Protein AF-A0A7J0BX48-F1 (afdb_monomer_lite)

Structure (mmCIF, N/CA/C/O backbone):
data_AF-A0A7J0BX48-F1
#
_entry.id   AF-A0A7J0BX48-F1
#
loop_
_atom_site.group_PDB
_atom_site.id
_atom_site.type_symbol
_atom_site.label_atom_id
_atom_site.label_alt_id
_atom_site.label_comp_id
_atom_site.label_asym_id
_atom_site.label_entity_id
_atom_site.label_seq_id
_atom_site.pdbx_PDB_ins_code
_atom_site.Cartn_x
_atom_site.Cartn_y
_atom_site.Cartn_z
_atom_site.occupancy
_atom_site.B_iso_or_equiv
_atom_site.auth_seq_id
_atom_site.auth_comp_id
_atom_site.auth_asym_id
_atom_site.auth_atom_id
_atom_site.pdbx_PDB_model_num
ATOM 1 N N . MET A 1 1 ? -1.803 -25.614 -12.792 1.00 46.66 1 MET A N 1
ATOM 2 C CA . MET A 1 1 ? -1.094 -24.342 -12.552 1.00 46.66 1 MET A CA 1
ATOM 3 C C . MET A 1 1 ? -2.081 -23.229 -12.826 1.00 46.66 1 MET A C 1
ATOM 5 O O . MET A 1 1 ? -2.887 -23.377 -13.740 1.00 46.66 1 MET A O 1
ATOM 9 N N . ASP A 1 2 ? -2.120 -22.227 -11.953 1.00 55.47 2 ASP A N 1
ATOM 10 C CA . ASP A 1 2 ? -3.198 -21.242 -11.885 1.00 55.47 2 ASP A CA 1
ATOM 11 C C . ASP A 1 2 ? -3.230 -20.356 -13.134 1.00 55.47 2 ASP A C 1
ATOM 13 O O . ASP A 1 2 ? -2.480 -19.389 -13.253 1.00 55.47 2 ASP A O 1
ATOM 17 N N . SER A 1 3 ? -4.152 -20.677 -14.045 1.00 66.25 3 SER A N 1
ATOM 18 C CA . SER A 1 3 ? -4.414 -19.968 -15.310 1.00 66.25 3 SER A CA 1
ATOM 19 C C . SER A 1 3 ? -4.520 -18.444 -15.165 1.00 66.25 3 SER A C 1
ATOM 21 O O . SER A 1 3 ? -4.185 -17.696 -16.083 1.00 66.25 3 SER A O 1
ATOM 23 N N . GLN A 1 4 ? -4.945 -17.970 -13.994 1.00 69.38 4 GLN A N 1
ATOM 24 C CA . GLN A 1 4 ? -5.048 -16.555 -13.670 1.00 69.38 4 GLN A CA 1
ATOM 25 C C . GLN A 1 4 ? -3.686 -15.902 -13.385 1.00 69.38 4 GLN A C 1
ATOM 27 O O . GLN A 1 4 ? -3.462 -14.766 -13.800 1.00 69.38 4 GLN A O 1
ATOM 32 N N . PHE A 1 5 ? -2.765 -16.601 -12.715 1.00 73.62 5 PHE A N 1
ATOM 33 C CA . PHE A 1 5 ? -1.416 -16.088 -12.473 1.00 73.62 5 PHE A CA 1
ATOM 34 C C . PHE A 1 5 ? -0.618 -16.030 -13.774 1.00 73.62 5 PHE A C 1
ATOM 36 O O . PHE A 1 5 ? 0.013 -15.013 -14.045 1.00 73.62 5 PHE A O 1
ATOM 43 N N . ASP A 1 6 ? -0.729 -17.056 -14.620 1.00 75.69 6 ASP A N 1
ATOM 44 C CA . ASP A 1 6 ? -0.084 -17.073 -15.936 1.00 75.69 6 ASP A CA 1
ATOM 45 C C . ASP A 1 6 ? -0.587 -15.922 -16.820 1.00 75.69 6 ASP A C 1
ATOM 47 O O . ASP A 1 6 ? 0.198 -15.242 -17.480 1.00 75.69 6 ASP A O 1
ATOM 51 N N . TYR A 1 7 ? -1.892 -15.634 -16.785 1.00 76.06 7 TYR A N 1
ATOM 52 C CA . TYR A 1 7 ? -2.472 -14.489 -17.489 1.00 76.06 7 TYR A CA 1
ATOM 53 C C . TYR A 1 7 ? -1.926 -13.142 -16.984 1.00 76.06 7 TYR A C 1
ATOM 55 O O . TYR A 1 7 ? -1.534 -12.281 -17.780 1.00 76.06 7 TYR A O 1
ATOM 63 N N . ILE A 1 8 ? -1.868 -12.962 -15.661 1.00 76.81 8 ILE A N 1
ATOM 64 C CA . ILE A 1 8 ? -1.358 -11.740 -15.024 1.00 76.81 8 ILE A CA 1
ATOM 65 C C . ILE A 1 8 ? 0.139 -11.564 -15.314 1.00 76.81 8 ILE A C 1
ATOM 67 O O . ILE A 1 8 ? 0.582 -10.466 -15.662 1.00 76.81 8 ILE A O 1
ATOM 71 N N . TRP A 1 9 ? 0.912 -12.646 -15.225 1.00 81.00 9 TRP A N 1
ATOM 72 C CA . TRP A 1 9 ? 2.341 -12.660 -15.510 1.00 81.00 9 TRP A CA 1
ATOM 73 C C . TRP A 1 9 ? 2.620 -12.323 -16.977 1.00 81.00 9 TRP A C 1
ATOM 75 O O . TRP A 1 9 ? 3.430 -11.445 -17.265 1.00 81.00 9 TRP A O 1
ATOM 85 N N . ASN A 1 10 ? 1.887 -12.924 -17.914 1.00 81.31 10 ASN A N 1
ATOM 86 C CA . ASN A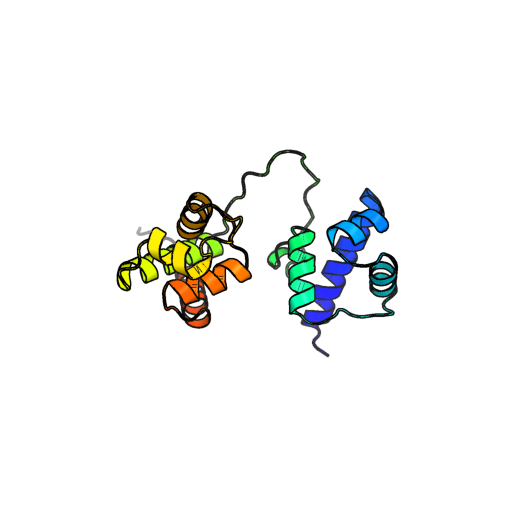 1 10 ? 2.018 -12.617 -19.340 1.00 81.31 10 ASN A CA 1
ATOM 87 C C . ASN A 1 10 ? 1.643 -11.164 -19.664 1.00 81.31 10 ASN A C 1
ATOM 89 O O . ASN A 1 10 ? 2.288 -10.528 -20.497 1.00 81.31 10 ASN A O 1
ATOM 93 N N . SER A 1 11 ? 0.637 -10.610 -18.986 1.00 80.00 11 SER A N 1
ATOM 94 C CA . SER A 1 11 ? 0.263 -9.197 -19.133 1.00 80.00 11 SER A CA 1
ATOM 95 C C . SER A 1 11 ? 1.370 -8.263 -18.635 1.00 80.00 11 SER A C 1
ATOM 97 O O . SER A 1 11 ? 1.672 -7.256 -19.277 1.00 80.00 11 SER A O 1
ATOM 99 N N . PHE A 1 12 ? 2.033 -8.629 -17.536 1.00 83.88 12 PHE A N 1
ATOM 100 C CA . PHE A 1 12 ? 3.217 -7.925 -17.050 1.00 83.88 12 PHE A CA 1
ATOM 101 C C . PHE A 1 12 ? 4.378 -7.992 -18.051 1.00 83.88 12 PHE A C 1
ATOM 103 O O . PHE A 1 12 ? 4.963 -6.955 -18.360 1.00 83.88 12 PHE A O 1
ATOM 110 N N . LEU A 1 13 ? 4.682 -9.169 -18.609 1.00 85.88 13 LEU A N 1
ATOM 111 C CA . LEU A 1 13 ? 5.766 -9.320 -19.587 1.00 85.88 13 LEU A CA 1
ATOM 112 C C . LEU A 1 13 ? 5.537 -8.486 -20.847 1.00 85.88 13 LEU A C 1
ATOM 114 O O . LEU A 1 13 ? 6.443 -7.767 -21.258 1.00 85.88 13 LEU A O 1
ATOM 118 N N . LYS A 1 14 ? 4.317 -8.477 -21.395 1.00 83.75 14 LYS A N 1
ATOM 119 C CA . LYS A 1 14 ? 3.967 -7.616 -22.540 1.00 83.75 14 LYS A CA 1
ATOM 120 C C . LYS A 1 14 ? 4.212 -6.136 -22.256 1.00 83.75 14 LYS A C 1
ATOM 122 O O . LYS A 1 14 ? 4.579 -5.370 -23.143 1.00 83.75 14 LYS A O 1
ATOM 127 N N . ARG A 1 15 ? 4.003 -5.708 -21.010 1.00 78.50 15 ARG A N 1
ATOM 128 C CA . ARG A 1 15 ? 4.254 -4.325 -20.605 1.00 78.50 15 ARG A CA 1
ATOM 129 C C . ARG A 1 15 ? 5.744 -4.033 -20.464 1.00 78.50 15 ARG A C 1
ATOM 131 O O . ARG A 1 15 ? 6.177 -2.955 -20.858 1.00 78.50 15 ARG A O 1
ATOM 138 N N . VAL A 1 16 ? 6.507 -4.988 -19.937 1.00 84.12 16 VAL A N 1
ATOM 139 C CA . VAL A 1 16 ? 7.972 -4.930 -19.907 1.00 84.12 16 VAL A CA 1
ATOM 140 C C . VAL A 1 16 ? 8.524 -4.815 -21.330 1.00 84.12 16 VAL A C 1
ATOM 142 O O . VAL A 1 16 ? 9.345 -3.936 -21.561 1.00 84.12 16 VAL A O 1
ATOM 145 N N . GLU A 1 17 ? 8.034 -5.607 -22.289 1.00 83.31 17 GLU A N 1
ATOM 146 C CA . GLU A 1 17 ? 8.405 -5.489 -23.712 1.00 83.31 17 GLU A CA 1
ATOM 147 C C . GLU A 1 17 ? 8.089 -4.101 -24.271 1.00 83.31 17 GLU A C 1
ATOM 149 O O . GLU A 1 17 ? 8.981 -3.431 -24.780 1.00 83.31 17 GLU A O 1
ATOM 154 N N . ALA A 1 18 ? 6.862 -3.611 -24.075 1.00 79.94 18 ALA A N 1
ATOM 155 C CA . ALA A 1 18 ? 6.463 -2.290 -24.558 1.00 79.94 18 ALA A CA 1
ATOM 156 C C . ALA A 1 18 ? 7.303 -1.139 -23.968 1.00 79.94 18 ALA A C 1
ATOM 158 O O . ALA A 1 18 ? 7.466 -0.099 -24.605 1.00 79.94 18 ALA A O 1
ATOM 159 N N . GLU A 1 19 ? 7.812 -1.287 -22.743 1.00 79.44 19 GLU A N 1
ATOM 160 C CA . GLU A 1 19 ? 8.690 -0.294 -22.117 1.00 79.44 19 GLU A CA 1
ATOM 161 C C . GLU A 1 19 ? 10.140 -0.415 -22.610 1.00 79.44 19 GLU A C 1
ATOM 163 O O . GLU A 1 19 ? 10.832 0.597 -22.749 1.00 79.44 19 GLU A O 1
ATOM 168 N N . ILE A 1 20 ? 10.593 -1.634 -22.923 1.00 83.19 20 ILE A N 1
ATOM 169 C CA . ILE A 1 20 ? 11.889 -1.881 -23.567 1.00 83.19 20 ILE A CA 1
ATOM 170 C C . ILE A 1 20 ? 11.910 -1.258 -24.960 1.00 83.19 20 ILE A C 1
ATOM 172 O O . ILE A 1 20 ? 12.867 -0.555 -25.266 1.00 83.19 20 ILE A O 1
ATOM 176 N N . ASP A 1 21 ? 10.845 -1.434 -25.746 1.00 79.38 21 ASP A N 1
ATOM 177 C CA . ASP A 1 21 ? 10.707 -0.845 -27.085 1.00 79.38 21 ASP A CA 1
ATOM 178 C C . ASP A 1 21 ? 10.784 0.689 -27.064 1.00 79.38 21 ASP A C 1
ATOM 180 O O . ASP A 1 21 ? 11.198 1.321 -28.034 1.00 79.38 21 ASP A O 1
ATOM 184 N N . ARG A 1 22 ? 10.387 1.306 -25.944 1.00 77.69 22 ARG A N 1
ATOM 185 C CA . ARG A 1 22 ? 10.431 2.761 -25.739 1.00 77.69 22 ARG A CA 1
ATOM 186 C C . ARG A 1 22 ? 11.759 3.259 -25.176 1.00 77.69 22 ARG A C 1
ATOM 188 O O . ARG A 1 22 ? 12.052 4.446 -25.294 1.00 77.69 22 ARG A O 1
ATOM 195 N N . THR A 1 23 ? 12.515 2.398 -24.503 1.00 85.06 23 THR A N 1
ATOM 196 C CA . THR A 1 23 ? 13.735 2.767 -23.776 1.00 85.06 23 THR A CA 1
ATOM 197 C C . THR A 1 23 ? 14.850 1.760 -24.064 1.00 85.06 23 THR A C 1
ATOM 199 O O . THR A 1 23 ? 15.288 1.623 -25.203 1.00 85.06 23 THR A O 1
ATOM 202 N N . SER A 1 24 ? 15.345 1.065 -23.040 1.00 86.31 24 SER A N 1
ATOM 203 C CA . SER A 1 24 ? 16.302 -0.019 -23.169 1.00 86.31 24 SER A CA 1
ATOM 204 C C . SER A 1 24 ? 16.049 -1.076 -22.097 1.00 86.31 24 SER A C 1
ATOM 206 O O . SER A 1 24 ? 15.598 -0.793 -20.983 1.00 86.31 24 SER A O 1
ATOM 208 N N . GLN A 1 25 ? 16.418 -2.320 -22.391 1.00 85.00 25 GLN A N 1
ATOM 209 C CA . GLN A 1 25 ? 16.333 -3.414 -21.420 1.00 85.00 25 GLN A CA 1
ATOM 210 C C . GLN A 1 25 ? 17.175 -3.159 -20.160 1.00 85.00 25 GLN A C 1
ATOM 212 O O . GLN A 1 25 ? 16.835 -3.645 -19.082 1.00 85.00 25 GLN A O 1
ATOM 217 N N . ALA A 1 26 ? 18.268 -2.398 -20.276 1.00 82.00 26 ALA A N 1
ATOM 218 C CA . ALA A 1 26 ? 19.096 -2.021 -19.135 1.00 82.00 26 ALA A CA 1
ATOM 219 C C . ALA A 1 26 ? 18.378 -1.019 -18.216 1.00 82.00 26 ALA A C 1
ATOM 221 O O . ALA A 1 26 ? 18.413 -1.181 -16.996 1.00 82.00 26 ALA A O 1
ATOM 222 N N . ASP A 1 27 ? 17.675 -0.039 -18.788 1.00 78.88 27 ASP A N 1
ATOM 223 C CA . ASP A 1 27 ? 16.925 0.959 -18.021 1.00 78.88 27 ASP A CA 1
ATOM 224 C C . ASP A 1 27 ? 15.723 0.349 -17.307 1.00 78.88 27 ASP A C 1
ATOM 226 O O . ASP A 1 27 ? 15.493 0.629 -16.128 1.00 78.88 27 ASP A O 1
ATOM 230 N N . VAL A 1 28 ? 15.002 -0.546 -17.984 1.00 83.94 28 VAL A N 1
ATOM 231 C CA . VAL A 1 28 ? 13.886 -1.286 -17.385 1.00 83.94 28 VAL A CA 1
ATOM 232 C C . VAL A 1 28 ? 14.378 -2.185 -16.247 1.00 83.94 28 VAL A C 1
ATOM 234 O O . VAL A 1 28 ? 13.802 -2.170 -15.159 1.00 83.94 28 VAL A O 1
ATOM 237 N N . ALA A 1 29 ? 15.492 -2.900 -16.438 1.00 83.06 29 ALA A N 1
ATOM 238 C CA . ALA A 1 29 ? 16.105 -3.716 -15.390 1.00 83.06 29 ALA A CA 1
ATOM 239 C C . ALA A 1 29 ? 16.519 -2.872 -14.168 1.00 83.06 29 ALA A C 1
ATOM 241 O O . ALA A 1 29 ? 16.217 -3.238 -13.029 1.00 83.06 29 ALA A O 1
ATOM 242 N N . ARG A 1 30 ? 17.123 -1.697 -14.402 1.00 81.50 30 ARG A N 1
ATOM 243 C CA . ARG A 1 30 ? 17.499 -0.744 -13.348 1.00 81.50 30 ARG A CA 1
ATOM 244 C C . ARG A 1 30 ? 16.281 -0.244 -12.570 1.00 81.50 30 ARG A C 1
ATOM 246 O O . ARG A 1 30 ? 16.311 -0.266 -11.343 1.00 81.50 30 ARG A O 1
ATOM 253 N N . ARG A 1 31 ? 15.204 0.152 -13.260 1.00 78.88 31 ARG A N 1
ATOM 254 C CA . ARG A 1 31 ? 13.944 0.596 -12.629 1.00 78.88 31 ARG A CA 1
ATOM 255 C C . ARG A 1 31 ? 13.321 -0.505 -11.780 1.00 78.88 31 ARG A C 1
ATOM 257 O O . ARG A 1 31 ? 12.912 -0.254 -10.655 1.00 78.88 31 ARG A O 1
ATOM 264 N N . LEU A 1 32 ? 13.325 -1.737 -12.281 1.00 81.12 32 LEU A N 1
ATOM 265 C CA . LEU A 1 32 ? 12.813 -2.912 -11.576 1.00 81.12 32 LEU A CA 1
ATOM 266 C C . LEU A 1 32 ? 13.711 -3.371 -10.414 1.00 81.12 32 LEU A C 1
ATOM 268 O O . LEU A 1 32 ? 13.248 -4.085 -9.517 1.00 81.12 32 LEU A O 1
ATOM 272 N N . GLY A 1 33 ? 14.967 -2.920 -10.371 1.00 78.44 33 GLY A N 1
ATOM 273 C CA . GLY A 1 33 ? 15.975 -3.361 -9.407 1.00 78.44 33 GLY A CA 1
ATOM 274 C C . GLY A 1 33 ? 16.370 -4.825 -9.601 1.00 78.44 33 GLY A C 1
ATOM 275 O O . GLY A 1 33 ? 16.577 -5.533 -8.620 1.00 78.44 33 GLY A O 1
ATOM 276 N N . VAL A 1 34 ? 16.414 -5.286 -10.853 1.00 84.69 34 VAL A N 1
ATOM 277 C CA . VAL A 1 34 ? 16.821 -6.646 -11.233 1.00 84.69 34 VAL A CA 1
ATOM 278 C C . VAL A 1 34 ? 17.941 -6.601 -12.264 1.00 84.69 34 VAL A C 1
ATOM 280 O O . VAL A 1 34 ? 18.187 -5.580 -12.902 1.00 84.69 34 VAL A O 1
ATOM 283 N N . ASN A 1 35 ? 18.620 -7.728 -12.465 1.00 85.81 35 ASN A N 1
ATOM 284 C CA . ASN A 1 35 ? 19.659 -7.826 -13.486 1.00 85.81 35 ASN A CA 1
ATOM 285 C C . ASN A 1 35 ? 19.053 -7.894 -14.894 1.00 85.81 35 ASN A C 1
ATOM 287 O O . ASN A 1 35 ? 18.037 -8.554 -15.113 1.00 85.81 35 ASN A O 1
ATOM 291 N N . ARG A 1 36 ? 19.732 -7.311 -15.893 1.00 86.38 36 ARG A N 1
ATOM 292 C CA . ARG A 1 36 ? 19.303 -7.367 -17.308 1.00 86.38 36 ARG A CA 1
ATOM 293 C C . ARG A 1 36 ? 19.061 -8.801 -17.790 1.00 86.38 36 ARG A C 1
ATOM 295 O O . ARG A 1 36 ? 18.076 -9.077 -18.469 1.00 86.38 36 ARG A O 1
ATOM 302 N N . GLY A 1 37 ? 19.935 -9.727 -17.390 1.00 85.06 37 GLY A N 1
ATOM 303 C CA . GLY A 1 37 ? 19.800 -11.150 -17.709 1.00 85.06 37 GLY A CA 1
ATOM 304 C C . GLY A 1 37 ? 18.539 -11.788 -17.120 1.00 85.06 37 GLY A C 1
ATOM 305 O O . GLY A 1 37 ? 17.992 -12.708 -17.715 1.00 85.06 37 GLY A O 1
ATOM 306 N N . GLN A 1 38 ? 18.036 -11.278 -15.995 1.00 83.50 38 GLN A N 1
ATOM 307 C CA . GLN A 1 38 ? 16.799 -11.754 -15.380 1.00 83.50 38 GLN A CA 1
ATOM 308 C C . GLN A 1 38 ? 15.575 -11.321 -16.191 1.00 83.50 38 GLN A C 1
ATOM 310 O O . GLN A 1 38 ? 14.732 -12.156 -16.496 1.00 83.50 38 GLN A O 1
ATOM 315 N N . VAL A 1 39 ? 15.548 -10.069 -16.660 1.00 85.00 39 VAL A N 1
ATOM 316 C CA . VAL A 1 39 ? 14.534 -9.596 -17.620 1.00 85.00 39 VAL A CA 1
ATOM 317 C C . VAL A 1 39 ? 14.576 -10.433 -18.902 1.00 85.00 39 VAL A C 1
ATOM 319 O O . VAL A 1 39 ? 13.544 -10.870 -19.392 1.00 85.00 39 VAL A O 1
ATOM 322 N N . SER A 1 40 ? 15.775 -10.740 -19.409 1.00 86.12 40 SER A N 1
ATOM 323 C CA . SER A 1 40 ? 15.940 -11.588 -20.600 1.00 86.12 40 SER A CA 1
ATOM 324 C C . SER A 1 40 ? 15.369 -12.998 -20.412 1.00 86.12 40 SER A C 1
ATOM 326 O O . SER A 1 40 ? 14.758 -13.545 -21.327 1.00 86.12 40 SER A O 1
ATOM 328 N N . LYS A 1 41 ? 15.564 -13.594 -19.229 1.00 84.31 41 LYS A N 1
ATOM 329 C CA . LYS A 1 41 ? 15.027 -14.919 -18.878 1.00 84.31 41 LYS A CA 1
ATOM 330 C C . LYS A 1 41 ? 13.506 -14.917 -18.748 1.00 84.31 41 LYS A C 1
ATOM 332 O O . LYS A 1 41 ? 12.874 -15.908 -19.096 1.00 84.31 41 LYS A O 1
ATOM 337 N N . TRP A 1 42 ? 12.928 -13.816 -18.275 1.00 87.00 42 TRP A N 1
ATOM 338 C CA . TRP A 1 42 ? 11.478 -13.656 -18.201 1.00 87.00 42 TRP A CA 1
ATOM 339 C C . TRP A 1 42 ? 10.840 -13.579 -19.589 1.00 87.00 42 TRP A C 1
ATOM 341 O O . TRP A 1 42 ? 9.899 -14.316 -19.859 1.00 87.00 42 TRP A O 1
ATOM 351 N N . LEU A 1 43 ? 11.391 -12.751 -20.484 1.00 83.88 43 LEU A N 1
ATOM 352 C CA . LEU A 1 43 ? 10.873 -12.584 -21.850 1.00 83.88 43 LEU A CA 1
ATOM 353 C C . LEU A 1 43 ? 11.030 -13.842 -22.712 1.00 83.88 43 LEU A C 1
ATOM 355 O O . LEU A 1 43 ? 10.179 -14.151 -23.533 1.00 83.88 43 LEU A O 1
ATOM 359 N N . SER A 1 44 ? 12.101 -14.605 -22.495 1.00 83.62 44 SER A N 1
ATOM 360 C CA . SER A 1 44 ? 12.328 -15.882 -23.188 1.00 83.62 44 SER A CA 1
ATOM 361 C C . SER A 1 44 ? 11.516 -17.051 -22.620 1.00 83.62 44 SER A C 1
ATOM 363 O O . SER A 1 44 ? 11.658 -18.173 -23.100 1.00 83.62 44 SER A O 1
ATOM 365 N N . GLY A 1 45 ? 10.709 -16.832 -21.574 1.00 75.62 45 GLY A N 1
ATOM 366 C CA . GLY A 1 45 ? 9.948 -17.894 -20.907 1.00 75.62 45 GLY A CA 1
ATOM 367 C C . GLY A 1 45 ? 10.813 -18.921 -20.162 1.00 75.62 45 GLY A C 1
ATOM 368 O O . GLY A 1 45 ? 10.281 -19.878 -19.607 1.00 75.62 45 GLY A O 1
ATOM 369 N N . LEU A 1 46 ? 12.136 -18.720 -20.101 1.00 72.75 46 LEU A N 1
ATOM 370 C CA . LEU A 1 46 ? 13.082 -19.598 -19.402 1.00 72.75 46 LEU A CA 1
ATOM 371 C C . LEU A 1 46 ? 12.920 -19.542 -17.877 1.00 72.75 46 LEU A C 1
ATOM 373 O O . LEU A 1 46 ? 13.386 -20.434 -17.170 1.00 72.75 46 LEU A O 1
ATOM 377 N N . GLN A 1 47 ? 12.289 -18.485 -17.361 1.00 70.94 47 GLN A N 1
ATOM 378 C CA . GLN A 1 47 ? 11.967 -18.347 -15.948 1.00 70.94 47 GLN A CA 1
ATOM 379 C C . GLN A 1 47 ? 10.624 -17.628 -15.779 1.00 70.94 47 GLN A C 1
ATOM 381 O O . GLN A 1 47 ? 10.500 -16.447 -16.099 1.00 70.94 47 GLN A O 1
ATOM 386 N N . VAL A 1 48 ? 9.635 -18.334 -15.229 1.00 64.25 48 VAL A N 1
ATOM 387 C CA . VAL A 1 48 ? 8.358 -17.753 -14.788 1.00 64.25 48 VAL A CA 1
ATOM 388 C C . VAL A 1 48 ? 8.535 -17.206 -13.364 1.00 64.25 48 VAL A C 1
ATOM 390 O O . VAL A 1 48 ? 9.358 -17.708 -12.598 1.00 64.25 48 VAL A O 1
ATOM 393 N N . GLY A 1 49 ? 7.855 -16.101 -13.064 1.00 63.44 49 GLY A N 1
ATOM 394 C CA . GLY A 1 49 ? 8.153 -15.169 -11.976 1.00 63.44 49 GLY A CA 1
ATOM 395 C C . GLY A 1 49 ? 8.398 -15.746 -10.584 1.00 63.44 49 GLY A C 1
ATOM 396 O O . GLY A 1 49 ? 7.831 -16.756 -10.183 1.00 63.44 49 GLY A O 1
ATOM 397 N N . GLY A 1 50 ? 9.246 -15.039 -9.829 1.00 61.59 50 GLY A N 1
ATOM 398 C CA . GLY A 1 50 ? 9.483 -15.297 -8.408 1.00 61.59 50 GLY A CA 1
ATOM 399 C C . GLY A 1 50 ? 8.242 -15.060 -7.539 1.00 61.59 50 GLY A C 1
ATOM 400 O O . GLY A 1 50 ? 7.188 -14.665 -8.027 1.00 61.59 50 GLY A O 1
ATOM 401 N N . ASN A 1 51 ? 8.393 -15.294 -6.231 1.00 66.88 51 ASN A N 1
ATOM 402 C CA . ASN A 1 51 ? 7.347 -15.158 -5.208 1.00 66.88 51 ASN A CA 1
ATOM 403 C C . ASN A 1 51 ? 6.434 -13.931 -5.448 1.00 66.88 51 ASN A C 1
ATOM 405 O O . ASN A 1 51 ? 6.931 -12.845 -5.743 1.00 66.88 51 ASN A O 1
ATOM 409 N N . LEU A 1 52 ? 5.115 -14.094 -5.271 1.00 67.56 52 LEU A N 1
ATOM 410 C CA . LEU A 1 52 ? 4.078 -13.059 -5.420 1.00 67.56 52 LEU A CA 1
ATOM 411 C C . LEU A 1 52 ? 4.476 -11.699 -4.818 1.00 67.56 52 LEU A C 1
ATOM 413 O O . LEU A 1 52 ? 4.211 -10.656 -5.411 1.00 67.56 52 LEU A O 1
ATOM 417 N N . LYS A 1 53 ? 5.174 -11.702 -3.677 1.00 70.19 53 LYS A N 1
ATOM 418 C CA . LYS A 1 53 ? 5.707 -10.484 -3.048 1.00 70.19 53 LYS A CA 1
ATOM 419 C C . LYS A 1 53 ? 6.645 -9.703 -3.977 1.00 70.19 53 LYS A C 1
ATOM 421 O O . LYS A 1 53 ? 6.510 -8.495 -4.119 1.00 70.19 53 LYS A O 1
ATOM 426 N N . THR A 1 54 ? 7.577 -10.396 -4.621 1.00 74.38 54 THR A N 1
ATOM 427 C CA . THR A 1 54 ? 8.540 -9.823 -5.568 1.00 74.38 54 THR A CA 1
ATOM 428 C C . THR A 1 54 ? 7.841 -9.308 -6.825 1.00 74.38 54 THR A C 1
ATOM 430 O O . THR A 1 54 ? 8.177 -8.234 -7.317 1.00 74.38 54 THR A O 1
ATOM 433 N N . PHE A 1 55 ? 6.826 -10.031 -7.304 1.00 77.56 55 PHE A N 1
ATOM 434 C CA . PHE A 1 55 ? 6.004 -9.594 -8.431 1.00 77.56 55 PHE A CA 1
ATOM 435 C C . PHE A 1 55 ? 5.284 -8.268 -8.147 1.00 77.56 55 PHE A C 1
ATOM 437 O O . PHE A 1 55 ? 5.387 -7.339 -8.944 1.00 77.56 55 PHE A O 1
ATOM 444 N N . LEU A 1 56 ? 4.635 -8.135 -6.987 1.00 75.00 56 LEU A N 1
ATOM 445 C CA . LEU A 1 56 ? 3.955 -6.894 -6.597 1.00 75.00 56 LEU A CA 1
ATOM 446 C C . LEU A 1 56 ? 4.923 -5.703 -6.508 1.00 75.00 56 LEU A C 1
ATOM 448 O O . LEU A 1 56 ? 4.600 -4.617 -6.980 1.00 75.00 56 LEU A O 1
ATOM 452 N N . THR A 1 57 ? 6.141 -5.914 -5.998 1.00 77.81 57 THR A N 1
ATOM 453 C CA . THR A 1 57 ? 7.188 -4.877 -5.990 1.00 77.81 57 THR A CA 1
ATOM 454 C C . THR A 1 57 ? 7.601 -4.449 -7.404 1.00 77.81 57 THR A C 1
ATOM 456 O O . THR A 1 57 ? 7.901 -3.280 -7.637 1.00 77.81 57 THR A O 1
ATOM 459 N N . HIS A 1 58 ? 7.632 -5.369 -8.371 1.00 79.75 58 HIS A N 1
ATOM 460 C CA . HIS A 1 58 ? 7.935 -5.026 -9.764 1.00 79.75 58 HIS A CA 1
ATOM 461 C C . HIS A 1 58 ? 6.825 -4.201 -10.418 1.00 79.75 58 HIS A C 1
ATOM 463 O O . HIS A 1 58 ? 7.127 -3.281 -11.176 1.00 79.75 58 HIS A O 1
ATOM 469 N N . LEU A 1 59 ? 5.564 -4.486 -10.090 1.00 77.19 59 LEU A N 1
ATOM 470 C CA . LEU A 1 59 ? 4.427 -3.696 -10.558 1.00 77.19 59 LEU A CA 1
ATOM 471 C C . LEU A 1 59 ? 4.458 -2.268 -10.031 1.00 77.19 59 LEU A C 1
ATOM 473 O O . LEU A 1 59 ? 4.274 -1.332 -10.804 1.00 77.19 59 LEU A O 1
ATOM 477 N N . GLU A 1 60 ? 4.759 -2.102 -8.745 1.00 75.50 60 GLU A N 1
ATOM 478 C CA . GLU A 1 60 ? 4.888 -0.788 -8.114 1.00 75.50 60 GLU A CA 1
ATOM 479 C C . GLU A 1 60 ? 5.999 0.046 -8.768 1.00 75.50 60 GLU A C 1
ATOM 481 O O . GLU A 1 60 ? 5.784 1.200 -9.123 1.00 75.50 60 GLU A O 1
ATOM 486 N N . LYS A 1 61 ? 7.161 -0.561 -9.036 1.00 74.94 61 LYS A N 1
ATOM 487 C CA . LYS A 1 61 ? 8.300 0.111 -9.689 1.00 74.94 61 LYS A CA 1
ATOM 488 C C . LYS A 1 61 ? 8.050 0.514 -11.144 1.00 74.94 61 LYS A C 1
ATOM 490 O O . LYS A 1 61 ? 8.718 1.414 -11.654 1.00 74.94 61 LYS A O 1
ATOM 495 N N . LEU A 1 62 ? 7.134 -0.169 -11.826 1.00 70.94 62 LEU A N 1
ATOM 496 C CA . LEU A 1 62 ? 6.682 0.208 -13.167 1.00 70.94 62 LEU A CA 1
ATOM 497 C C . LEU A 1 62 ? 5.426 1.082 -13.141 1.00 70.94 62 LEU A C 1
ATOM 499 O O . LEU A 1 62 ? 4.915 1.410 -14.209 1.00 70.94 62 LEU A O 1
ATOM 503 N N . GLU A 1 63 ? 4.943 1.446 -11.950 1.00 71.50 63 GLU A N 1
ATOM 504 C CA . GLU A 1 63 ? 3.717 2.219 -11.748 1.00 71.50 63 GLU A CA 1
ATOM 505 C C . GLU A 1 63 ? 2.505 1.578 -12.449 1.00 71.50 63 GLU A C 1
ATOM 507 O O . GLU A 1 63 ? 1.622 2.262 -12.963 1.00 71.50 63 GLU A O 1
ATOM 512 N N . ILE A 1 64 ? 2.464 0.240 -12.492 1.00 67.75 64 ILE A N 1
ATOM 513 C CA . ILE A 1 64 ? 1.370 -0.524 -13.094 1.00 67.75 64 ILE A CA 1
ATOM 514 C C . ILE A 1 64 ? 0.385 -0.880 -11.979 1.00 67.75 64 ILE A C 1
ATOM 516 O O . ILE A 1 64 ? 0.656 -1.792 -11.191 1.00 67.75 64 ILE A O 1
ATOM 520 N N . PRO A 1 65 ? -0.772 -0.210 -11.878 1.00 68.62 65 PRO A N 1
ATOM 521 C CA . PRO A 1 65 ? -1.771 -0.607 -10.906 1.00 68.62 65 PRO A CA 1
ATOM 522 C C . PRO A 1 65 ? -2.351 -1.978 -11.278 1.00 68.62 65 PRO A C 1
ATOM 524 O O . PRO A 1 65 ? -2.610 -2.291 -12.440 1.00 68.62 65 PRO A O 1
ATOM 527 N N . LEU A 1 66 ? -2.560 -2.813 -10.258 1.00 67.25 66 LEU A N 1
ATOM 528 C CA . LEU A 1 66 ? -2.943 -4.224 -10.396 1.00 67.25 66 LEU A CA 1
ATOM 529 C C . LEU A 1 66 ? -4.234 -4.421 -11.217 1.00 67.25 66 LEU A C 1
ATOM 531 O O . LEU A 1 66 ? -4.390 -5.420 -11.915 1.00 67.25 66 LEU A O 1
ATOM 535 N N . ASN A 1 67 ? -5.140 -3.440 -11.173 1.00 63.62 67 ASN A N 1
ATOM 536 C CA . ASN A 1 67 ? -6.393 -3.427 -11.932 1.00 63.62 67 ASN A CA 1
ATOM 537 C C . ASN A 1 67 ? -6.201 -3.329 -13.458 1.00 63.62 67 ASN A C 1
ATOM 539 O O . ASN A 1 67 ? -7.125 -3.645 -14.204 1.00 63.62 67 ASN A O 1
ATOM 543 N N . GLN A 1 68 ? -5.027 -2.898 -13.928 1.00 65.50 68 GLN A N 1
ATOM 544 C CA . GLN A 1 68 ? -4.697 -2.844 -15.353 1.00 65.50 68 GLN A CA 1
ATOM 545 C C . GLN A 1 68 ? -4.276 -4.209 -15.896 1.00 65.50 68 GLN A C 1
ATOM 547 O O . GLN A 1 68 ? -4.487 -4.479 -17.071 1.00 65.50 68 GLN A O 1
ATOM 552 N N . LEU A 1 69 ? -3.733 -5.092 -15.051 1.00 63.56 69 LEU A N 1
ATOM 553 C CA . LEU A 1 69 ? -3.298 -6.434 -15.459 1.00 63.56 69 LEU A CA 1
ATOM 554 C C . LEU A 1 69 ? -4.456 -7.424 -15.568 1.00 63.56 69 LEU A C 1
ATOM 556 O O . LEU A 1 69 ? -4.330 -8.452 -16.223 1.00 63.56 69 LEU A O 1
ATOM 560 N N . THR A 1 70 ? -5.584 -7.129 -14.922 1.00 64.88 70 THR A N 1
ATOM 561 C CA . THR A 1 70 ? -6.780 -7.976 -14.941 1.00 64.88 70 THR A CA 1
ATOM 562 C C . THR A 1 70 ? -7.811 -7.538 -15.983 1.00 64.88 70 THR A C 1
ATOM 564 O O . THR A 1 70 ? -8.768 -8.272 -16.220 1.00 64.88 70 THR A O 1
ATOM 567 N N . ASN A 1 71 ? -7.626 -6.384 -16.639 1.00 59.62 71 ASN A N 1
ATOM 568 C CA . ASN A 1 71 ? -8.554 -5.865 -17.644 1.00 59.62 71 ASN A CA 1
ATOM 569 C C . ASN A 1 71 ? -8.014 -6.070 -19.078 1.00 59.62 71 ASN A C 1
ATOM 571 O O . ASN A 1 71 ? -7.065 -5.387 -19.465 1.00 59.62 71 ASN A O 1
ATOM 575 N N . PRO A 1 72 ? -8.630 -6.942 -19.903 1.00 54.47 72 PRO A N 1
ATOM 576 C CA . PRO A 1 72 ? -8.165 -7.230 -21.265 1.00 54.47 72 PRO A CA 1
ATOM 577 C C . PRO A 1 72 ? -8.294 -6.048 -22.244 1.00 54.47 72 PRO A C 1
ATOM 579 O O . PRO A 1 72 ? -7.688 -6.081 -23.310 1.00 54.47 72 PRO A O 1
ATOM 582 N N . ASN A 1 73 ? -9.052 -5.000 -21.896 1.00 53.22 73 ASN A N 1
ATOM 583 C CA . ASN A 1 73 ? -9.319 -3.846 -22.766 1.00 53.22 73 ASN A CA 1
ATOM 584 C C . ASN A 1 73 ? -8.492 -2.596 -22.415 1.00 53.22 73 ASN A C 1
ATOM 586 O O . ASN A 1 73 ? -8.778 -1.505 -22.912 1.00 53.22 73 ASN A O 1
ATOM 590 N N . TYR A 1 74 ? -7.497 -2.705 -21.532 1.00 52.56 74 TYR A N 1
ATOM 591 C CA . TYR A 1 74 ? -6.717 -1.545 -21.110 1.00 52.56 74 TYR A CA 1
ATOM 592 C C . TYR A 1 74 ? -5.642 -1.166 -22.144 1.00 52.56 74 TYR A C 1
ATOM 594 O O . TYR A 1 74 ? -4.679 -1.898 -22.357 1.00 52.56 74 TYR A O 1
ATOM 602 N N . GLN A 1 75 ? -5.778 0.012 -22.760 1.00 48.84 75 GLN A N 1
ATOM 603 C CA . GLN A 1 75 ? -4.722 0.648 -23.551 1.00 48.84 75 GLN A CA 1
ATOM 604 C C . GLN A 1 75 ? -3.924 1.598 -22.653 1.00 48.84 75 GLN A C 1
ATOM 606 O O . GLN A 1 75 ? -4.491 2.498 -22.031 1.00 48.84 75 GLN A O 1
ATOM 611 N N . SER A 1 76 ? -2.606 1.400 -22.572 1.00 44.50 76 SER A N 1
ATOM 612 C CA . SER A 1 76 ? -1.733 2.280 -21.792 1.00 44.50 76 SER A CA 1
ATOM 613 C C . SER A 1 76 ? -1.776 3.711 -22.345 1.00 44.50 76 SER A C 1
ATOM 615 O O . SER A 1 76 ? -1.536 3.888 -23.543 1.00 44.50 76 SER A O 1
ATOM 617 N N . PRO A 1 77 ? -2.011 4.742 -21.515 1.00 45.47 77 PRO A N 1
ATOM 618 C CA . PRO A 1 77 ? -1.868 6.118 -21.961 1.00 45.47 77 PRO A CA 1
ATOM 619 C C . PRO A 1 77 ? -0.394 6.415 -22.313 1.00 45.47 77 PRO A C 1
ATOM 621 O O . PRO A 1 77 ? 0.521 5.775 -21.775 1.00 45.47 77 PRO A O 1
ATOM 624 N N . PRO A 1 78 ? -0.134 7.351 -23.245 1.00 39.72 78 PRO A N 1
ATOM 625 C CA . PRO A 1 78 ? 1.219 7.810 -23.546 1.00 39.72 78 PRO A CA 1
ATOM 626 C C . PRO A 1 78 ? 1.860 8.469 -22.309 1.00 39.72 78 PRO A C 1
ATOM 628 O O . PRO A 1 78 ? 1.140 9.001 -21.462 1.00 39.72 78 PRO A O 1
ATOM 631 N N . PRO A 1 79 ? 3.201 8.437 -22.181 1.00 42.62 79 PRO A N 1
ATOM 632 C CA . PRO A 1 79 ? 3.893 9.028 -21.045 1.00 42.62 79 PRO A CA 1
ATOM 633 C C . PRO A 1 79 ? 3.802 10.552 -21.139 1.00 42.62 79 PRO A C 1
ATOM 635 O O . PRO A 1 79 ? 4.560 11.195 -21.862 1.00 42.62 79 PRO A O 1
ATOM 638 N N . THR A 1 80 ? 2.853 11.152 -20.429 1.00 42.16 80 THR A N 1
ATOM 639 C CA . THR A 1 80 ? 2.862 12.596 -20.208 1.00 42.16 80 THR A CA 1
ATOM 640 C C . THR A 1 80 ? 3.856 12.907 -19.098 1.00 42.16 80 THR A C 1
ATOM 642 O O . THR A 1 80 ? 3.624 12.572 -17.940 1.00 42.16 80 THR A O 1
ATOM 645 N N . SER A 1 81 ? 4.948 13.589 -19.452 1.00 44.34 81 SER A N 1
ATOM 646 C CA . SER A 1 81 ? 5.842 14.304 -18.534 1.00 44.34 81 SER A CA 1
ATOM 647 C C . SER A 1 81 ? 5.109 15.486 -17.898 1.00 44.34 81 SER A C 1
ATOM 649 O O . SER A 1 81 ? 5.400 16.646 -18.163 1.00 44.34 81 SER A O 1
ATOM 651 N N . GLN A 1 82 ? 4.095 15.202 -17.099 1.00 41.81 82 GLN A N 1
ATOM 652 C CA . GLN A 1 82 ? 3.455 16.147 -16.205 1.00 41.81 82 GLN A CA 1
ATOM 653 C C . GLN A 1 82 ? 3.151 15.345 -14.959 1.00 41.81 82 GLN A C 1
ATOM 655 O O . GLN A 1 82 ? 2.608 14.253 -15.081 1.00 41.81 82 GLN A O 1
ATOM 660 N N . SER A 1 83 ? 3.548 15.862 -13.796 1.00 44.84 83 SER A N 1
ATOM 661 C CA . SER A 1 83 ? 3.140 15.360 -12.486 1.00 44.84 83 SER A CA 1
ATOM 662 C C . SER A 1 83 ? 1.647 15.044 -12.540 1.00 44.84 83 SER A C 1
ATOM 664 O O . SER A 1 83 ? 0.809 15.944 -12.459 1.00 44.84 83 SER A O 1
ATOM 666 N N . THR A 1 84 ? 1.306 13.780 -12.798 1.00 45.88 84 THR A N 1
ATOM 667 C CA . THR A 1 84 ? -0.066 13.305 -12.765 1.00 45.88 84 THR A CA 1
ATOM 668 C C . THR A 1 84 ? -0.412 13.375 -11.308 1.00 45.88 84 THR A C 1
ATOM 670 O O . THR A 1 84 ? -0.043 12.494 -10.538 1.00 45.88 84 THR A O 1
ATOM 673 N N . GLN A 1 85 ? -1.027 14.494 -10.932 1.00 62.53 85 GLN A N 1
ATOM 674 C CA . GLN A 1 85 ? -1.620 14.720 -9.636 1.00 62.53 85 GLN A CA 1
ATOM 675 C C . GLN A 1 85 ? -2.371 13.441 -9.277 1.00 62.53 85 GLN A C 1
ATOM 677 O O . GLN A 1 85 ? -3.399 13.130 -9.884 1.00 62.53 85 GLN A O 1
ATOM 682 N N . TRP A 1 86 ? -1.765 12.644 -8.393 1.00 71.88 86 TRP A N 1
ATOM 683 C CA . TRP A 1 86 ? -2.246 11.311 -8.077 1.00 71.88 86 TRP A CA 1
ATOM 684 C C . TRP A 1 86 ? -3.715 11.432 -7.679 1.00 71.88 86 TRP A C 1
ATOM 686 O O . TRP A 1 86 ? -4.078 12.244 -6.823 1.00 71.88 86 TRP A O 1
ATOM 696 N N . LYS A 1 87 ? -4.572 10.686 -8.379 1.00 79.88 87 LYS A N 1
ATOM 697 C CA . LYS A 1 87 ? -6.009 10.697 -8.142 1.00 79.88 87 LYS A CA 1
ATOM 698 C C . LYS A 1 87 ? -6.372 9.404 -7.418 1.00 79.88 87 LYS A C 1
ATOM 700 O O . LYS A 1 87 ? -6.305 8.351 -8.053 1.00 79.88 87 LYS A O 1
ATOM 705 N N . PRO A 1 88 ? -6.782 9.468 -6.142 1.00 85.38 88 PRO A N 1
ATOM 706 C CA . PRO A 1 88 ? -7.127 8.276 -5.386 1.00 85.38 88 PRO A CA 1
ATOM 707 C C . PRO A 1 88 ? -8.301 7.545 -6.035 1.00 85.38 88 PRO A C 1
ATOM 709 O O . PRO A 1 88 ? -9.302 8.150 -6.440 1.00 85.38 88 PRO A O 1
ATOM 712 N N . SER A 1 89 ? -8.195 6.226 -6.101 1.00 85.00 89 SER A N 1
ATOM 713 C CA . SER A 1 89 ? -9.315 5.348 -6.420 1.00 85.00 89 SER A CA 1
ATOM 714 C C . SER A 1 89 ? -10.364 5.369 -5.301 1.00 85.00 89 SER A C 1
ATOM 716 O O . SER A 1 89 ? -10.072 5.687 -4.148 1.00 85.00 89 SER A O 1
ATOM 718 N N . LEU A 1 90 ? -11.608 4.980 -5.611 1.00 84.62 90 LEU A N 1
ATOM 719 C CA . LEU A 1 90 ? -12.653 4.829 -4.584 1.00 84.62 90 LEU A CA 1
ATOM 720 C C . LEU A 1 90 ? -12.230 3.862 -3.472 1.00 84.62 90 LEU A C 1
ATOM 722 O O . LEU A 1 90 ? -12.551 4.087 -2.308 1.00 84.62 90 LEU A O 1
ATOM 726 N N . TYR A 1 91 ? -11.481 2.820 -3.832 1.00 86.06 91 TYR A N 1
ATOM 727 C CA . TYR A 1 91 ? -10.938 1.866 -2.876 1.00 86.06 91 TYR A CA 1
ATOM 728 C C . TYR A 1 91 ? -9.966 2.540 -1.902 1.00 86.06 91 TYR A C 1
ATOM 730 O O . TYR A 1 91 ? -10.136 2.410 -0.696 1.00 86.06 91 TYR A O 1
ATOM 738 N N . GLU A 1 92 ? -9.006 3.326 -2.399 1.00 86.88 92 GLU A N 1
ATOM 739 C CA . GLU A 1 92 ? -8.050 4.067 -1.560 1.00 86.88 92 GLU A CA 1
ATOM 740 C C . GLU A 1 92 ? -8.737 5.114 -0.675 1.00 86.88 92 GLU A C 1
ATOM 742 O O . GLU A 1 92 ? -8.365 5.278 0.486 1.00 86.88 92 GLU A O 1
ATOM 747 N N . ILE A 1 93 ? -9.785 5.779 -1.178 1.00 89.75 93 ILE A N 1
ATOM 748 C CA . ILE A 1 93 ? -10.602 6.702 -0.374 1.00 89.75 93 ILE A CA 1
ATOM 749 C C . ILE A 1 93 ? -11.263 5.951 0.787 1.00 89.75 93 ILE A C 1
ATOM 751 O O . ILE A 1 93 ? -11.210 6.404 1.931 1.00 89.75 93 ILE A O 1
ATOM 755 N N . HIS A 1 94 ? -11.879 4.798 0.517 1.00 91.25 94 HIS A N 1
ATOM 756 C CA . HIS A 1 94 ? -12.512 3.979 1.551 1.00 91.25 94 HIS A CA 1
ATOM 757 C C . HIS A 1 94 ? -11.496 3.378 2.523 1.00 91.25 94 HIS A C 1
ATOM 759 O O . HIS A 1 94 ? -11.773 3.312 3.722 1.00 91.25 94 HIS A O 1
ATOM 765 N N . LEU A 1 95 ? -10.320 2.995 2.033 1.00 92.75 95 LEU A N 1
ATOM 766 C CA . LEU A 1 95 ? -9.210 2.507 2.842 1.00 92.75 95 LEU A CA 1
ATOM 767 C C . LEU A 1 95 ? -8.766 3.569 3.848 1.00 92.75 95 LEU A C 1
ATOM 769 O O . LEU A 1 95 ? -8.790 3.326 5.056 1.00 92.75 95 LEU A O 1
ATOM 773 N N . ALA A 1 96 ? -8.459 4.775 3.367 1.00 94.56 96 ALA A N 1
ATOM 774 C CA . ALA A 1 96 ? -8.076 5.897 4.214 1.00 94.56 96 ALA A CA 1
ATOM 775 C C . ALA A 1 96 ? -9.183 6.265 5.216 1.00 94.56 96 ALA A C 1
ATOM 777 O O . ALA A 1 96 ? -8.911 6.424 6.406 1.00 94.56 96 ALA A O 1
ATOM 778 N N . ALA A 1 97 ? -10.444 6.317 4.773 1.00 93.69 97 ALA A N 1
ATOM 779 C CA . ALA A 1 97 ? -11.584 6.608 5.642 1.00 93.69 97 ALA A CA 1
ATOM 780 C C . ALA A 1 97 ? -11.777 5.551 6.744 1.00 93.69 97 ALA A C 1
ATOM 782 O O . ALA A 1 97 ? -12.103 5.896 7.883 1.00 93.69 97 ALA A O 1
ATOM 783 N N . THR A 1 98 ? -11.553 4.273 6.430 1.00 96.12 98 THR A N 1
ATOM 784 C CA . THR A 1 98 ? -11.668 3.168 7.393 1.00 96.12 98 THR A CA 1
ATOM 785 C C . THR A 1 98 ? -10.562 3.253 8.438 1.00 96.12 98 THR A C 1
ATOM 787 O O . THR A 1 98 ? -10.848 3.204 9.634 1.00 96.12 98 THR A O 1
ATOM 790 N N . LEU A 1 99 ? -9.318 3.482 8.009 1.00 95.81 99 LEU A N 1
ATOM 791 C CA . LEU A 1 99 ? -8.181 3.678 8.912 1.00 95.81 99 LEU A CA 1
ATOM 792 C C . LEU A 1 99 ? -8.371 4.904 9.806 1.00 95.81 99 LEU A C 1
ATOM 794 O O . LEU A 1 99 ? -8.160 4.826 11.014 1.00 95.81 99 LEU A O 1
ATOM 798 N N . GLN A 1 100 ? -8.822 6.025 9.240 1.00 95.44 100 GLN A N 1
ATOM 799 C CA . GLN A 1 100 ? -9.088 7.241 10.002 1.00 95.44 100 GLN A CA 1
ATOM 800 C C . GLN A 1 100 ? -10.209 7.037 11.030 1.00 95.44 100 GLN A C 1
ATOM 802 O O . GLN A 1 100 ? -10.111 7.521 12.158 1.00 95.44 100 GLN A O 1
ATOM 807 N N . SER A 1 101 ? -11.270 6.317 10.658 1.00 94.56 101 SER A N 1
ATOM 808 C CA . SER A 1 101 ? -12.378 6.006 11.566 1.00 94.56 101 SER A CA 1
ATOM 809 C C . SER A 1 101 ? -11.929 5.077 12.692 1.00 94.56 101 SER A C 1
ATOM 811 O O . SER A 1 101 ? -12.220 5.350 13.854 1.00 94.56 101 SER A O 1
ATOM 813 N N . GLY A 1 102 ? -11.157 4.036 12.371 1.00 95.50 102 GLY A N 1
ATOM 814 C CA . GLY A 1 102 ? -10.577 3.134 13.364 1.00 95.50 102 GLY A CA 1
ATOM 815 C C . GLY A 1 102 ? -9.616 3.846 14.319 1.00 95.50 102 GLY A C 1
ATOM 816 O O . GLY A 1 102 ? -9.706 3.660 15.529 1.00 95.50 102 GLY A O 1
ATOM 817 N N . ALA A 1 103 ? -8.773 4.747 13.805 1.00 95.88 103 ALA A N 1
ATOM 818 C CA . ALA A 1 103 ? -7.900 5.587 14.624 1.00 95.88 103 ALA A CA 1
ATOM 819 C C . ALA A 1 103 ? -8.685 6.458 15.612 1.00 95.88 103 ALA A C 1
ATOM 821 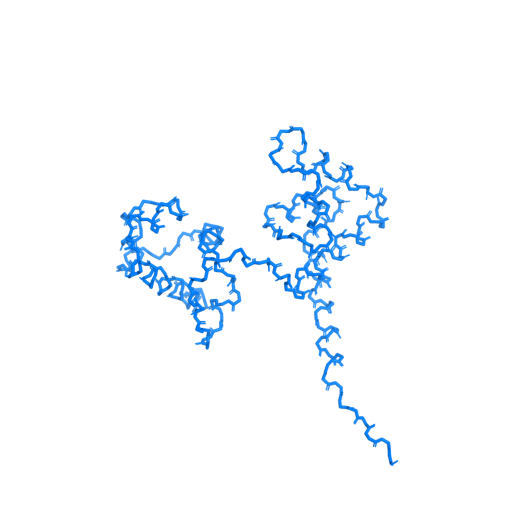O O . ALA A 1 103 ? -8.345 6.502 16.792 1.00 95.88 103 ALA A O 1
ATOM 822 N N . LYS A 1 104 ? -9.767 7.105 15.157 1.00 95.62 104 LYS A N 1
ATOM 823 C CA . LYS A 1 104 ? -10.643 7.903 16.028 1.00 95.62 104 LYS A CA 1
ATOM 824 C C . LYS A 1 104 ? -11.323 7.050 17.099 1.00 95.62 104 LYS A C 1
ATOM 826 O O . LYS A 1 104 ? -11.338 7.454 18.256 1.00 95.62 104 LYS A O 1
ATOM 831 N N . LEU A 1 105 ? -11.853 5.884 16.726 1.00 95.31 105 LEU A N 1
ATOM 832 C CA . LEU A 1 105 ? -12.528 4.969 17.654 1.00 95.31 105 LEU A CA 1
ATOM 833 C C . LEU A 1 105 ? -11.589 4.451 18.749 1.00 95.31 105 LEU A C 1
ATOM 835 O O . LEU A 1 105 ? -11.999 4.333 19.897 1.00 95.31 105 LEU A O 1
ATOM 839 N N . LEU A 1 106 ? -10.327 4.188 18.407 1.00 95.19 106 LEU A N 1
ATOM 840 C CA . LEU A 1 106 ? -9.307 3.705 19.342 1.00 95.19 106 LEU A CA 1
ATOM 841 C C . LEU A 1 106 ? -8.525 4.838 20.034 1.00 95.19 106 LEU A C 1
ATOM 843 O O . LEU A 1 106 ? -7.534 4.574 20.714 1.00 95.19 106 LEU A O 1
ATOM 847 N N . GLY A 1 107 ? -8.938 6.099 19.857 1.00 95.31 107 GLY A N 1
ATOM 848 C CA . GLY A 1 107 ? -8.314 7.258 20.503 1.00 95.31 107 GLY A CA 1
ATOM 849 C C . GLY A 1 107 ? -6.873 7.537 20.057 1.00 95.31 107 GLY A C 1
ATOM 850 O O . GLY A 1 107 ? -6.100 8.144 20.797 1.00 95.31 107 GLY A O 1
ATOM 851 N N . LYS A 1 108 ? -6.480 7.086 18.861 1.00 95.50 108 LYS A N 1
ATOM 852 C CA . LYS A 1 108 ? -5.122 7.236 18.324 1.00 95.50 108 LYS A CA 1
ATOM 853 C C . LYS A 1 108 ? -4.992 8.540 17.538 1.00 95.50 108 LYS A C 1
ATOM 855 O O . LYS A 1 108 ? -5.670 8.748 16.532 1.00 95.50 108 LYS A O 1
ATOM 860 N N . SER A 1 109 ? -4.083 9.415 17.970 1.00 96.06 109 SER A N 1
ATOM 861 C CA . SER A 1 109 ? -3.717 10.624 17.222 1.00 96.06 109 SER A CA 1
ATOM 862 C C . SER A 1 109 ? -2.769 10.296 16.067 1.00 96.06 109 SER A C 1
ATOM 864 O O . SER A 1 109 ? -2.018 9.319 16.133 1.00 96.06 109 SER A O 1
ATOM 866 N N . VAL A 1 110 ? -2.741 11.142 15.032 1.00 94.06 110 VAL A N 1
ATOM 867 C CA . VAL A 1 110 ? -1.824 10.983 13.886 1.00 94.06 110 VAL A CA 1
ATOM 868 C C . VAL A 1 110 ? -0.362 10.970 14.348 1.00 94.06 110 VAL A C 1
ATOM 870 O O . VAL A 1 110 ? 0.430 10.184 13.841 1.00 94.06 110 VAL A O 1
ATOM 873 N N . GLN A 1 111 ? -0.020 11.771 15.359 1.00 93.38 111 GLN A N 1
ATOM 874 C CA . GLN A 1 111 ? 1.308 11.801 15.971 1.00 93.38 111 GLN A CA 1
ATOM 875 C C . GLN A 1 111 ? 1.654 10.472 16.651 1.00 93.38 111 GLN A C 1
ATOM 877 O O . GLN A 1 111 ? 2.752 9.960 16.459 1.00 93.38 111 GLN A O 1
ATOM 882 N N . SER A 1 112 ? 0.717 9.881 17.402 1.00 94.69 112 SER A N 1
ATOM 883 C CA . SER A 1 112 ? 0.940 8.579 18.051 1.00 94.69 112 SER A CA 1
ATOM 884 C C . SER A 1 112 ? 1.087 7.441 17.036 1.00 94.69 112 SER A C 1
ATOM 886 O O . SER A 1 112 ? 1.946 6.576 17.192 1.00 94.69 112 SER A O 1
ATOM 888 N N . ILE A 1 113 ? 0.290 7.484 15.962 1.00 94.00 113 ILE A N 1
ATOM 889 C CA . ILE A 1 113 ? 0.352 6.549 14.835 1.00 94.00 113 ILE A CA 1
ATOM 890 C C . ILE A 1 113 ? 1.713 6.653 14.157 1.00 94.00 113 ILE A C 1
ATOM 892 O O . ILE A 1 113 ? 2.385 5.645 13.980 1.00 94.00 113 ILE A O 1
ATOM 896 N N . TYR A 1 114 ? 2.147 7.873 13.841 1.00 94.12 114 TYR A N 1
ATOM 897 C CA . TYR A 1 114 ? 3.439 8.141 13.222 1.00 94.12 114 TYR A CA 1
ATOM 898 C C . TYR A 1 114 ? 4.607 7.630 14.071 1.00 94.12 114 TYR A C 1
ATOM 900 O O . TYR A 1 114 ? 5.424 6.849 13.581 1.00 94.12 114 TYR A O 1
ATOM 908 N N . ALA A 1 115 ? 4.642 8.009 15.353 1.00 92.94 115 ALA A N 1
ATOM 909 C CA . ALA A 1 115 ? 5.703 7.614 16.275 1.00 92.94 115 ALA A CA 1
ATOM 910 C C . ALA A 1 115 ? 5.829 6.086 16.381 1.00 92.94 115 ALA A C 1
ATOM 912 O O . ALA A 1 115 ? 6.935 5.559 16.439 1.00 92.94 115 ALA A O 1
ATOM 913 N N . HIS A 1 116 ? 4.707 5.363 16.343 1.00 92.38 116 HIS A N 1
ATOM 914 C CA . HIS A 1 116 ? 4.698 3.905 16.441 1.00 92.38 116 HIS A CA 1
ATOM 915 C C . HIS A 1 116 ? 4.920 3.186 15.095 1.00 92.38 116 HIS A C 1
ATOM 917 O O . HIS A 1 116 ? 5.443 2.073 15.067 1.00 92.38 116 HIS A O 1
ATOM 923 N N . ALA A 1 117 ? 4.481 3.766 13.977 1.00 89.75 117 ALA A N 1
ATOM 924 C CA . ALA A 1 117 ? 4.581 3.153 12.651 1.00 89.75 117 ALA A CA 1
ATOM 925 C C . ALA A 1 117 ? 5.954 3.365 11.997 1.00 89.75 117 ALA A C 1
ATOM 927 O O . ALA A 1 117 ? 6.442 2.474 11.300 1.00 89.75 117 ALA A O 1
ATOM 928 N N . TYR A 1 118 ? 6.561 4.532 12.213 1.00 87.94 118 TYR A N 1
ATOM 929 C CA . TYR A 1 118 ? 7.742 4.984 11.475 1.00 87.94 118 TYR A CA 1
ATOM 930 C C . TYR A 1 118 ? 8.912 5.364 12.395 1.00 87.94 118 TYR A C 1
ATOM 932 O O . TYR A 1 118 ? 10.064 5.202 11.993 1.00 87.94 118 TYR A O 1
ATOM 940 N N . GLY A 1 119 ? 8.636 5.779 13.637 1.00 82.69 119 GLY A N 1
ATOM 941 C CA . GLY A 1 119 ? 9.665 6.184 14.601 1.00 82.69 119 GLY A CA 1
ATOM 942 C C . GLY A 1 119 ? 10.530 7.356 14.116 1.00 82.69 119 GLY A C 1
ATOM 943 O O . GLY A 1 119 ? 10.218 8.009 13.120 1.00 82.69 119 GLY A O 1
ATOM 944 N N . ASP A 1 120 ? 11.643 7.608 14.809 1.00 73.69 120 ASP A N 1
ATOM 945 C CA . ASP A 1 120 ? 12.566 8.713 14.487 1.00 73.69 120 ASP A CA 1
ATOM 946 C C . ASP A 1 120 ? 13.492 8.416 13.293 1.00 73.69 120 ASP A C 1
ATOM 948 O O . ASP A 1 120 ? 14.165 9.305 12.779 1.00 73.69 120 ASP A O 1
ATOM 952 N N . SER A 1 121 ? 13.541 7.164 12.829 1.00 60.22 121 SER A N 1
ATOM 953 C CA . SER A 1 121 ? 14.478 6.706 11.791 1.00 60.22 121 SER A CA 1
ATOM 954 C C . SER A 1 121 ? 13.871 6.640 10.385 1.00 60.22 121 SER A C 1
ATOM 956 O O . SER A 1 121 ? 14.502 6.111 9.472 1.00 60.22 121 SER A O 1
ATOM 958 N N . SER A 1 122 ? 12.647 7.136 10.190 1.00 70.50 122 SER A N 1
ATOM 959 C CA . SER A 1 122 ? 11.985 7.101 8.886 1.00 70.50 122 SER A CA 1
ATOM 960 C C . SER A 1 122 ? 12.198 8.384 8.088 1.00 70.50 122 SER A C 1
ATOM 962 O O . SER A 1 122 ? 12.048 9.488 8.599 1.00 70.50 122 SER A O 1
ATOM 964 N N . HIS A 1 123 ? 12.469 8.235 6.789 1.00 80.75 123 HIS A N 1
ATOM 965 C CA . HIS A 1 123 ? 12.464 9.343 5.828 1.00 80.75 123 HIS A CA 1
ATOM 966 C C . HIS A 1 123 ? 11.048 9.825 5.463 1.00 80.75 123 HIS A C 1
ATOM 968 O O . HIS A 1 123 ? 10.906 10.764 4.681 1.00 80.75 123 HIS A O 1
ATOM 974 N N . VAL A 1 124 ? 9.999 9.187 5.993 1.00 84.19 124 VAL A N 1
ATOM 975 C CA . VAL A 1 124 ? 8.610 9.568 5.730 1.00 84.19 124 VAL A CA 1
ATOM 976 C C . VAL A 1 124 ? 8.225 10.717 6.662 1.00 84.19 124 VAL A C 1
ATOM 978 O O . VAL A 1 124 ? 8.248 10.532 7.873 1.00 84.19 124 VAL A O 1
ATOM 981 N N . PRO A 1 125 ? 7.831 11.897 6.156 1.00 88.88 125 PRO A N 1
ATOM 982 C CA . PRO A 1 125 ? 7.427 12.996 7.021 1.00 88.88 125 PRO A CA 1
ATOM 983 C C . PRO A 1 125 ? 6.022 12.769 7.598 1.00 88.88 125 PRO A C 1
ATOM 985 O O . PRO A 1 125 ? 5.139 12.211 6.942 1.00 88.88 125 PRO A O 1
ATOM 988 N N . LEU A 1 126 ? 5.768 13.292 8.804 1.00 89.00 126 LEU A N 1
ATOM 989 C CA . LEU A 1 126 ? 4.452 13.243 9.463 1.00 89.00 126 LEU A CA 1
ATOM 990 C C . LEU A 1 126 ? 3.315 13.759 8.561 1.00 89.00 126 LEU A C 1
ATOM 992 O O . LEU A 1 126 ? 2.217 13.201 8.552 1.00 89.00 126 LEU A O 1
ATOM 996 N N . SER A 1 127 ? 3.585 14.801 7.769 1.00 88.50 127 SER A N 1
ATOM 997 C CA . SER A 1 127 ? 2.632 15.369 6.810 1.00 88.50 127 SER A CA 1
ATOM 998 C C . SER A 1 127 ? 2.208 14.369 5.731 1.00 88.50 127 SER A C 1
ATOM 1000 O O . SER A 1 127 ? 1.053 14.382 5.305 1.00 88.50 127 SER A O 1
ATOM 1002 N N . HIS A 1 128 ? 3.100 13.464 5.324 1.00 89.25 128 HIS A N 1
ATOM 1003 C CA . HIS A 1 128 ? 2.787 12.412 4.364 1.00 89.25 128 HIS A CA 1
ATOM 1004 C C . HIS A 1 128 ? 1.892 11.337 4.988 1.00 89.25 128 HIS A C 1
ATOM 1006 O O . HIS A 1 128 ? 0.892 10.953 4.389 1.00 89.25 128 HIS A O 1
ATOM 1012 N N . VAL A 1 1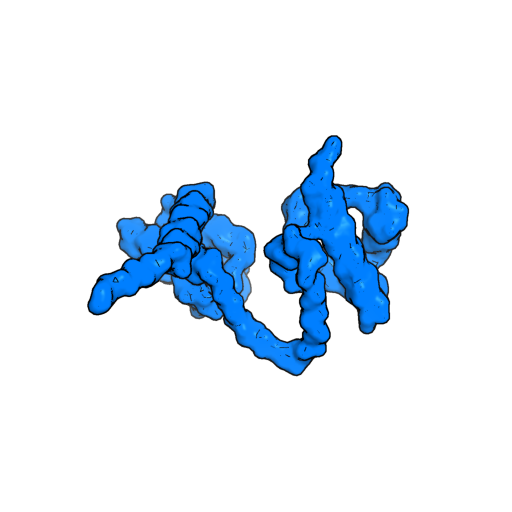29 ? 2.156 10.935 6.236 1.00 91.81 129 VAL A N 1
ATOM 1013 C CA . VAL A 1 129 ? 1.274 10.014 6.977 1.00 91.81 129 VAL A CA 1
ATOM 1014 C C . VAL A 1 129 ? -0.122 10.602 7.170 1.00 91.81 129 VAL A C 1
ATOM 1016 O O . VAL A 1 129 ? -1.128 9.918 6.970 1.00 91.81 129 VAL A O 1
ATOM 1019 N N . GLN A 1 130 ? -0.204 11.893 7.486 1.00 93.75 130 GLN A N 1
ATOM 1020 C CA . GLN A 1 130 ? -1.477 12.601 7.543 1.00 93.75 130 GLN A CA 1
ATOM 1021 C C . GLN A 1 130 ? -2.189 12.605 6.183 1.00 93.75 130 GLN A C 1
ATOM 1023 O O . GLN A 1 130 ? -3.398 12.381 6.134 1.00 93.75 130 GLN A O 1
ATOM 1028 N N . ALA A 1 131 ? -1.463 12.831 5.086 1.00 89.88 131 ALA A N 1
ATOM 1029 C CA . ALA A 1 131 ? -2.027 12.789 3.741 1.00 89.88 131 ALA A CA 1
ATOM 1030 C C . ALA A 1 131 ? -2.537 11.384 3.373 1.00 89.88 131 ALA A C 1
ATOM 1032 O O . ALA A 1 131 ? -3.637 11.275 2.833 1.00 89.88 131 ALA A O 1
ATOM 1033 N N . MET A 1 132 ? -1.816 10.319 3.738 1.00 92.00 132 MET A N 1
ATOM 1034 C CA . MET A 1 132 ? -2.245 8.930 3.534 1.00 92.00 132 MET A CA 1
ATOM 1035 C C . MET A 1 132 ? -3.547 8.619 4.285 1.00 92.00 132 MET A C 1
ATOM 1037 O O . MET A 1 132 ? -4.503 8.121 3.695 1.00 92.00 132 MET A O 1
ATOM 1041 N N . LEU A 1 133 ? -3.640 8.994 5.566 1.00 93.81 133 LEU A N 1
ATOM 1042 C CA . LEU A 1 133 ? -4.859 8.807 6.369 1.00 93.81 133 LEU A CA 1
ATOM 1043 C C . LEU A 1 133 ? -6.042 9.669 5.895 1.00 93.81 133 LEU A C 1
ATOM 1045 O O . LEU A 1 133 ? -7.186 9.391 6.244 1.00 93.81 133 LEU A O 1
ATOM 1049 N N . GLN A 1 134 ? -5.784 10.719 5.114 1.00 92.25 134 GLN A N 1
ATOM 1050 C CA . GLN A 1 134 ? -6.812 11.545 4.474 1.00 92.25 134 GLN A CA 1
ATOM 1051 C C . GLN A 1 134 ? -7.160 11.083 3.050 1.00 92.25 134 GLN A C 1
ATOM 1053 O O . GLN A 1 134 ? -8.005 11.711 2.414 1.00 92.25 134 GLN A O 1
ATOM 1058 N N . GLY A 1 135 ? -6.501 10.043 2.527 1.00 89.38 135 GLY A N 1
ATOM 1059 C CA . GLY A 1 135 ? -6.666 9.600 1.140 1.00 89.38 135 GLY A CA 1
ATOM 1060 C C . GLY A 1 135 ? -6.153 10.620 0.117 1.00 89.38 135 GLY A C 1
ATOM 1061 O O . GLY A 1 135 ? -6.625 10.646 -1.013 1.00 89.38 135 GLY A O 1
ATOM 1062 N N . LYS A 1 136 ? -5.227 11.497 0.526 1.00 87.31 136 LYS A N 1
ATOM 1063 C CA . LYS A 1 136 ? -4.586 12.537 -0.301 1.00 87.31 136 LYS A CA 1
ATOM 1064 C C . LYS A 1 136 ? -3.170 12.172 -0.748 1.00 87.31 136 LYS A C 1
ATOM 1066 O O . LYS A 1 136 ? -2.585 12.909 -1.534 1.00 87.31 136 LYS A O 1
ATOM 1071 N N . ALA A 1 137 ? -2.632 11.065 -0.252 1.00 86.81 137 ALA A N 1
ATOM 1072 C CA . ALA A 1 137 ? -1.389 10.481 -0.725 1.00 86.81 137 ALA A CA 1
ATOM 1073 C C . ALA A 1 137 ? -1.572 8.983 -0.957 1.00 86.81 137 ALA A C 1
ATOM 1075 O O . ALA A 1 137 ? -2.359 8.335 -0.258 1.00 86.81 137 ALA A O 1
ATOM 1076 N N . GLN A 1 138 ? -0.821 8.462 -1.925 1.00 85.31 138 GLN A N 1
ATOM 1077 C CA . GLN A 1 138 ? -0.738 7.035 -2.183 1.00 85.31 138 GLN A CA 1
ATOM 1078 C C . GLN A 1 138 ? -0.175 6.326 -0.954 1.00 85.31 138 GLN A C 1
ATOM 1080 O O . GLN A 1 138 ? 0.750 6.820 -0.314 1.00 85.31 138 GLN A O 1
ATOM 1085 N N . MET A 1 139 ? -0.759 5.178 -0.630 1.00 88.62 139 MET A N 1
ATOM 1086 C CA . MET A 1 139 ? -0.346 4.350 0.493 1.00 88.62 139 MET A CA 1
ATOM 1087 C C . MET A 1 139 ? 0.226 3.054 -0.061 1.00 88.62 139 MET A C 1
ATOM 1089 O O . MET A 1 139 ? -0.495 2.280 -0.696 1.00 88.62 139 MET A O 1
ATOM 1093 N N . GLY A 1 140 ? 1.519 2.828 0.165 1.00 86.06 140 GLY A N 1
ATOM 1094 C CA . GLY A 1 140 ? 2.150 1.559 -0.164 1.00 86.06 140 GLY A CA 1
ATOM 1095 C C . GLY A 1 140 ? 1.605 0.433 0.713 1.00 86.06 140 GLY A C 1
ATOM 1096 O O . GLY A 1 140 ? 1.046 0.657 1.790 1.00 86.06 140 GLY A O 1
ATOM 1097 N N . VAL A 1 141 ? 1.800 -0.812 0.280 1.00 86.31 141 VAL A N 1
ATOM 1098 C CA . VAL A 1 141 ? 1.379 -1.981 1.069 1.00 86.31 141 VAL A CA 1
ATOM 1099 C C . VAL A 1 141 ? 2.095 -1.992 2.421 1.00 86.31 141 VAL A C 1
ATOM 1101 O O . VAL A 1 141 ? 1.468 -2.205 3.452 1.00 86.31 141 VAL A O 1
ATOM 1104 N N . GLU A 1 142 ? 3.398 -1.710 2.446 1.00 86.31 142 GLU A N 1
ATOM 1105 C CA . GLU A 1 142 ? 4.164 -1.655 3.694 1.00 86.31 142 GLU A CA 1
ATOM 1106 C C . GLU A 1 142 ? 3.621 -0.590 4.660 1.00 86.31 142 GLU A C 1
ATOM 1108 O O . GLU A 1 142 ? 3.432 -0.873 5.848 1.00 86.31 142 GLU A O 1
ATOM 1113 N N . ASP A 1 143 ? 3.301 0.598 4.143 1.00 90.38 143 ASP A N 1
ATOM 1114 C CA . ASP A 1 143 ? 2.718 1.693 4.918 1.00 90.38 143 ASP A CA 1
ATOM 1115 C C . ASP A 1 143 ? 1.351 1.305 5.476 1.00 90.38 143 ASP A C 1
ATOM 1117 O O . ASP A 1 143 ? 1.079 1.516 6.656 1.00 90.38 143 ASP A O 1
ATOM 1121 N N . PHE A 1 144 ? 0.514 0.652 4.668 1.00 94.00 144 PHE A N 1
ATOM 1122 C CA . PHE A 1 144 ? -0.779 0.135 5.103 1.00 94.00 144 PHE A CA 1
ATOM 1123 C C . PHE A 1 144 ? -0.651 -0.815 6.305 1.00 94.00 144 PHE A C 1
ATOM 1125 O O . PHE A 1 144 ? -1.348 -0.636 7.309 1.00 94.00 144 PHE A O 1
ATOM 1132 N N . TYR A 1 145 ? 0.267 -1.787 6.254 1.00 91.94 145 TYR A N 1
ATOM 1133 C CA . TYR A 1 145 ? 0.486 -2.719 7.368 1.00 91.94 145 TYR A CA 1
ATOM 1134 C C . TYR A 1 145 ? 1.013 -2.010 8.621 1.00 91.94 145 TYR A C 1
ATOM 1136 O O . TYR A 1 145 ? 0.539 -2.285 9.728 1.00 91.94 145 TYR A O 1
ATOM 1144 N N . LYS A 1 146 ? 1.964 -1.080 8.465 1.00 93.56 146 LYS A N 1
ATOM 1145 C CA . LYS A 1 146 ? 2.496 -0.281 9.581 1.00 93.56 146 LYS A CA 1
ATOM 1146 C C . LYS A 1 146 ? 1.401 0.557 10.235 1.00 93.56 146 LYS A C 1
ATOM 1148 O O . LYS A 1 146 ? 1.280 0.554 11.462 1.00 93.56 146 LYS A O 1
ATOM 1153 N N . LEU A 1 147 ? 0.566 1.211 9.428 1.00 94.50 147 LEU A N 1
ATOM 1154 C CA . LEU A 1 147 ? -0.556 2.017 9.898 1.00 94.50 147 LEU A CA 1
ATOM 1155 C C . LEU A 1 147 ? -1.582 1.155 10.638 1.00 94.50 147 LEU A C 1
ATOM 1157 O O . LEU A 1 147 ? -1.900 1.472 11.781 1.00 94.50 147 LEU A O 1
ATOM 1161 N N . CYS A 1 148 ? -2.014 0.023 10.073 1.00 95.94 148 CYS A N 1
ATOM 1162 C CA . CYS A 1 148 ? -2.923 -0.906 10.756 1.00 95.94 148 CYS A CA 1
ATOM 1163 C C . CYS A 1 148 ? -2.374 -1.337 12.120 1.00 95.94 148 CYS A C 1
ATOM 1165 O O . CYS A 1 148 ? -3.046 -1.173 13.140 1.00 95.94 148 CYS A O 1
ATOM 1167 N N . LYS A 1 149 ? -1.115 -1.793 12.158 1.00 95.69 149 LYS A N 1
ATOM 1168 C CA . LYS A 1 149 ? -0.456 -2.231 13.393 1.00 95.69 149 LYS A CA 1
ATOM 1169 C C . LYS A 1 149 ? -0.374 -1.112 14.434 1.00 95.69 149 LYS A C 1
ATOM 1171 O O . LYS A 1 149 ? -0.638 -1.355 15.605 1.00 95.69 149 LYS A O 1
ATOM 1176 N N . SER A 1 150 ? -0.022 0.105 14.020 1.00 95.31 150 SER A N 1
ATOM 1177 C CA . SER A 1 150 ? 0.093 1.260 14.924 1.00 95.31 150 SER A CA 1
ATOM 1178 C C . SER A 1 150 ? -1.251 1.734 15.486 1.00 95.31 150 SER A C 1
ATOM 1180 O O . SER A 1 150 ? -1.322 2.196 16.628 1.00 95.31 150 SER A O 1
ATOM 1182 N N . ILE A 1 151 ? -2.325 1.590 14.704 1.00 96.19 151 ILE A N 1
ATOM 1183 C CA . ILE A 1 151 ? -3.686 1.908 15.133 1.00 96.19 151 ILE A CA 1
ATOM 1184 C C . ILE A 1 151 ? -4.221 0.805 16.060 1.00 96.19 151 ILE A C 1
ATOM 1186 O O . ILE A 1 151 ? -4.959 1.109 16.994 1.00 96.19 151 ILE A O 1
ATOM 1190 N N . GLY A 1 152 ? -3.803 -0.447 15.851 1.00 95.50 152 GLY A N 1
ATOM 1191 C CA . GLY A 1 152 ? -4.320 -1.626 16.552 1.00 95.50 152 GLY A CA 1
ATOM 1192 C C . GLY A 1 152 ? -5.425 -2.344 15.774 1.00 95.50 152 GLY A C 1
ATOM 1193 O O . GLY A 1 152 ? -6.307 -2.944 16.377 1.00 95.50 152 GLY A O 1
ATOM 1194 N N . LEU A 1 153 ? -5.398 -2.253 14.443 1.00 95.44 153 LEU A N 1
ATOM 1195 C CA . LEU A 1 153 ? -6.339 -2.917 13.543 1.00 95.44 153 LEU A CA 1
ATOM 1196 C C . LEU A 1 153 ? -5.663 -4.092 12.843 1.00 95.44 153 LEU A C 1
ATOM 1198 O O . LEU A 1 153 ? -4.477 -4.033 12.506 1.00 95.44 153 LEU A O 1
ATOM 1202 N N . LEU A 1 154 ? -6.442 -5.134 12.561 1.00 94.56 154 LEU A N 1
ATOM 1203 C CA . LEU A 1 154 ? -6.011 -6.202 11.672 1.00 94.56 154 LEU A CA 1
ATOM 1204 C C . LEU A 1 154 ? -6.194 -5.756 10.213 1.00 94.56 154 LEU A C 1
ATOM 1206 O O . LEU A 1 154 ? -7.274 -5.282 9.853 1.00 94.56 154 LEU A O 1
ATOM 1210 N N . PRO A 1 155 ? -5.173 -5.917 9.350 1.00 94.25 155 PRO A N 1
ATOM 1211 C CA . PRO A 1 155 ? -5.279 -5.583 7.932 1.00 94.25 155 PRO A CA 1
ATOM 1212 C C . PRO A 1 155 ? -6.465 -6.260 7.234 1.00 94.25 155 PRO A C 1
ATOM 1214 O O . PRO A 1 155 ? -7.135 -5.615 6.435 1.00 94.25 155 PRO A O 1
ATOM 1217 N N . SER A 1 156 ? -6.760 -7.523 7.565 1.00 92.06 156 SER A N 1
ATOM 1218 C CA . SER A 1 156 ? -7.911 -8.269 7.031 1.00 92.06 156 SER A CA 1
ATOM 1219 C C . SER A 1 156 ? -9.232 -7.548 7.281 1.00 92.06 156 SER A C 1
ATOM 1221 O O . SER A 1 156 ? -9.983 -7.303 6.344 1.00 92.06 156 SER A O 1
ATOM 1223 N N . ASP A 1 157 ? -9.471 -7.121 8.520 1.00 94.50 157 ASP A N 1
ATOM 1224 C CA . ASP A 1 157 ? -10.735 -6.507 8.932 1.00 94.50 157 ASP A CA 1
ATOM 1225 C C . ASP A 1 157 ? -10.948 -5.161 8.232 1.00 94.50 157 ASP A C 1
ATOM 1227 O O . ASP A 1 157 ? -12.068 -4.790 7.871 1.00 94.50 157 ASP A O 1
ATOM 1231 N N . VAL A 1 158 ? -9.851 -4.429 8.007 1.00 94.00 158 VAL A N 1
ATOM 1232 C CA . VAL A 1 158 ? -9.874 -3.179 7.246 1.00 94.00 158 VAL A CA 1
ATOM 1233 C C . VAL A 1 158 ? -10.234 -3.453 5.787 1.00 94.00 158 VAL A C 1
ATOM 1235 O O . VAL A 1 158 ? -11.131 -2.796 5.262 1.00 94.00 158 VAL A O 1
ATOM 1238 N N . LEU A 1 159 ? -9.586 -4.424 5.135 1.00 91.56 159 LEU A N 1
ATOM 1239 C CA . LEU A 1 159 ? -9.860 -4.764 3.734 1.00 91.56 159 LEU A CA 1
ATOM 1240 C C . LEU A 1 159 ? -11.297 -5.274 3.544 1.00 91.56 159 LEU A C 1
ATOM 1242 O O . LEU A 1 159 ? -11.974 -4.834 2.613 1.00 91.56 159 LEU A O 1
ATOM 1246 N N . ASP A 1 160 ? -11.795 -6.110 4.457 1.00 91.06 160 ASP A N 1
ATOM 1247 C CA . ASP A 1 160 ? -13.176 -6.607 4.451 1.00 91.06 160 ASP A CA 1
ATOM 1248 C C . ASP A 1 160 ? -14.187 -5.463 4.587 1.00 91.06 160 ASP A C 1
ATOM 1250 O O . ASP A 1 160 ? -15.212 -5.420 3.896 1.00 91.06 160 ASP A O 1
ATOM 1254 N N . ARG A 1 161 ? -13.905 -4.488 5.460 1.00 91.94 161 ARG A N 1
ATOM 1255 C CA . ARG A 1 161 ? -14.763 -3.310 5.615 1.00 91.94 161 ARG A CA 1
ATOM 1256 C C . ARG A 1 161 ? -14.751 -2.436 4.366 1.00 91.94 161 ARG A C 1
ATOM 1258 O O . ARG A 1 161 ? -15.807 -1.946 3.967 1.00 91.94 161 ARG A O 1
ATOM 1265 N N . VAL A 1 162 ? -13.589 -2.250 3.746 1.00 91.50 162 VAL A N 1
ATOM 1266 C CA . VAL A 1 162 ? -13.447 -1.480 2.504 1.00 91.50 162 VAL A CA 1
ATOM 1267 C C . VAL A 1 162 ? -14.200 -2.150 1.355 1.00 91.50 162 VAL A C 1
ATOM 1269 O O . VAL A 1 162 ? -14.899 -1.456 0.617 1.00 91.50 162 VAL A O 1
ATOM 1272 N N . ALA A 1 163 ? -14.122 -3.478 1.234 1.00 85.81 163 ALA A N 1
ATOM 1273 C CA . ALA A 1 163 ? -14.874 -4.241 0.239 1.00 85.81 163 ALA A CA 1
ATOM 1274 C C . ALA A 1 163 ? -16.390 -4.034 0.402 1.00 85.81 163 ALA A C 1
ATOM 1276 O O . ALA A 1 163 ? -17.059 -3.641 -0.553 1.00 85.81 163 ALA A O 1
ATOM 1277 N N . LYS A 1 164 ? -16.911 -4.154 1.633 1.00 89.81 164 LYS A N 1
ATOM 1278 C CA . LYS A 1 164 ? -18.329 -3.879 1.936 1.00 89.81 164 LYS A CA 1
ATOM 1279 C C . LYS A 1 164 ? -18.742 -2.450 1.570 1.00 89.81 164 LYS A C 1
ATOM 1281 O O . LYS A 1 164 ? -19.784 -2.243 0.957 1.00 89.81 164 LYS A O 1
ATOM 1286 N N . LEU A 1 165 ? -17.917 -1.452 1.897 1.00 87.06 165 LEU A N 1
ATOM 1287 C CA . LEU A 1 165 ? -18.193 -0.050 1.549 1.00 87.06 165 LEU A CA 1
ATOM 1288 C C . LEU A 1 165 ? -18.190 0.192 0.032 1.00 87.06 165 LEU A C 1
ATOM 1290 O O . LEU A 1 165 ? -18.973 1.005 -0.468 1.00 87.06 165 LEU A O 1
ATOM 1294 N N . ALA A 1 166 ? -17.325 -0.502 -0.708 1.00 82.44 166 ALA A N 1
ATOM 1295 C CA . ALA A 1 166 ? -17.291 -0.425 -2.162 1.00 82.44 166 ALA A CA 1
ATOM 1296 C C . ALA A 1 166 ? -18.557 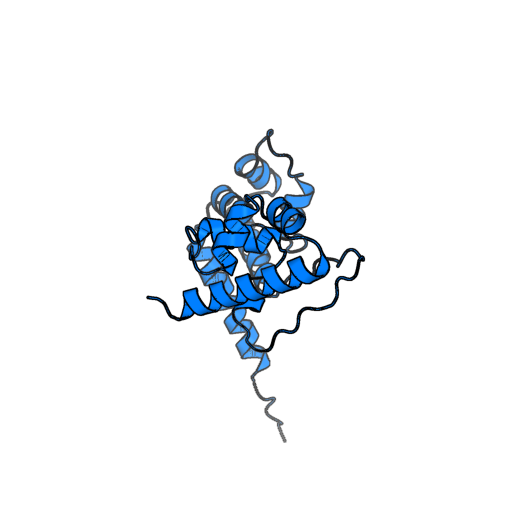-1.038 -2.791 1.00 82.44 166 ALA A C 1
ATOM 1298 O O . ALA A 1 166 ? -19.137 -0.436 -3.698 1.00 82.44 166 ALA A O 1
ATOM 1299 N N . GLU A 1 167 ? -19.032 -2.174 -2.273 1.00 83.06 167 GLU A N 1
ATOM 1300 C CA . GLU A 1 167 ? -20.282 -2.821 -2.699 1.00 83.06 167 GLU A CA 1
ATOM 1301 C C . GLU A 1 167 ? -21.515 -1.957 -2.402 1.00 83.06 167 GLU A C 1
ATOM 1303 O O . GLU A 1 167 ? -22.341 -1.727 -3.288 1.00 83.06 167 GLU A O 1
ATOM 1308 N N . GLU A 1 168 ? -21.616 -1.398 -1.191 1.00 81.44 168 GLU A N 1
ATOM 1309 C CA . GLU A 1 168 ? -22.720 -0.517 -0.781 1.00 81.44 168 GLU A CA 1
ATOM 1310 C C . GLU A 1 168 ? -22.831 0.733 -1.676 1.00 81.44 168 GLU A C 1
ATOM 1312 O O . GLU A 1 168 ? -23.933 1.180 -2.014 1.00 81.44 168 GLU A O 1
ATOM 1317 N N . ASN A 1 169 ? -21.695 1.297 -2.100 1.00 73.81 169 ASN A N 1
ATOM 1318 C CA . ASN A 1 169 ? -21.662 2.448 -3.005 1.00 73.81 169 ASN A CA 1
ATOM 1319 C C . ASN A 1 169 ? -21.889 2.070 -4.477 1.00 73.81 169 ASN A C 1
ATOM 1321 O O . ASN A 1 169 ? -22.426 2.882 -5.237 1.00 73.81 169 ASN A O 1
ATOM 1325 N N . GLY A 1 170 ? -21.537 0.846 -4.880 1.00 63.22 170 GLY A N 1
ATOM 1326 C CA . GLY A 1 170 ? -21.890 0.283 -6.184 1.00 63.22 170 GLY A CA 1
ATOM 1327 C C . GLY A 1 170 ? -23.397 0.038 -6.321 1.00 63.22 170 GLY A C 1
ATOM 1328 O O . GLY A 1 170 ? -24.006 0.460 -7.305 1.00 63.22 170 GLY A O 1
ATOM 1329 N N . ALA A 1 171 ? -24.024 -0.542 -5.294 1.00 58.53 171 ALA A N 1
ATOM 1330 C CA . ALA A 1 171 ? -25.458 -0.837 -5.264 1.00 58.53 171 ALA A CA 1
ATOM 1331 C C . ALA A 1 171 ? -26.331 0.430 -5.340 1.00 58.53 171 ALA A C 1
ATOM 1333 O O . ALA A 1 171 ? -27.354 0.449 -6.026 1.00 58.53 171 ALA A O 1
ATOM 1334 N N . LYS A 1 172 ? -25.904 1.535 -4.710 1.00 56.31 172 LYS A N 1
ATOM 1335 C CA . LYS A 1 172 ? -26.629 2.820 -4.756 1.00 56.31 172 LYS A CA 1
ATOM 1336 C C . LYS A 1 172 ? -26.623 3.496 -6.132 1.00 56.31 172 LYS A C 1
ATOM 1338 O O . LYS A 1 172 ? -27.528 4.280 -6.409 1.00 56.31 172 LYS A O 1
ATOM 1343 N N . LYS A 1 173 ? -25.656 3.200 -7.010 1.00 53.19 173 LYS A N 1
ATOM 1344 C CA . LYS A 1 173 ? -25.624 3.732 -8.388 1.00 53.19 173 LYS A CA 1
ATOM 1345 C C . LYS A 1 173 ? -26.515 2.958 -9.368 1.00 53.19 173 LYS A C 1
ATOM 1347 O O . LYS A 1 173 ? -26.827 3.493 -10.426 1.00 53.19 173 LYS A O 1
ATOM 1352 N N . GLY A 1 174 ? -26.925 1.735 -9.023 1.00 44.00 174 GLY A N 1
ATOM 1353 C CA . GLY A 1 174 ? -27.732 0.857 -9.877 1.00 44.00 174 GLY A CA 1
ATOM 1354 C C . GLY A 1 174 ? -29.239 0.885 -9.614 1.00 44.00 174 GLY A C 1
ATOM 1355 O O . GLY A 1 174 ? -29.980 0.229 -10.340 1.00 44.00 174 GLY A O 1
ATOM 1356 N N . ALA A 1 175 ? -29.722 1.614 -8.603 1.00 45.09 175 ALA A N 1
ATOM 1357 C CA . ALA A 1 175 ? -31.153 1.677 -8.321 1.00 45.09 175 ALA A CA 1
ATOM 1358 C C . ALA A 1 175 ? -31.878 2.489 -9.418 1.00 45.09 175 ALA A C 1
ATOM 1360 O O . ALA A 1 175 ? -31.641 3.697 -9.532 1.00 45.09 175 ALA A O 1
ATOM 1361 N N . PRO A 1 176 ? -32.769 1.881 -10.228 1.00 48.44 176 PRO A N 1
ATOM 1362 C CA . PRO A 1 176 ? -33.554 2.631 -11.194 1.00 48.44 176 PRO A CA 1
ATOM 1363 C C . PRO A 1 176 ? -34.427 3.626 -10.431 1.00 48.44 176 PRO A C 1
ATOM 1365 O O . PRO A 1 176 ? -35.189 3.249 -9.538 1.00 48.44 176 PRO A O 1
ATOM 1368 N N . ARG A 1 177 ? -34.324 4.913 -10.787 1.00 49.81 177 ARG A N 1
ATOM 1369 C CA . ARG A 1 177 ? -35.303 5.927 -10.386 1.00 49.81 177 ARG A CA 1
ATOM 1370 C C . ARG A 1 177 ? -36.676 5.409 -10.806 1.00 49.81 177 ARG A C 1
ATOM 1372 O O . ARG A 1 177 ? -37.011 5.454 -11.988 1.00 49.81 177 ARG A O 1
ATOM 1379 N N . ARG A 1 178 ? -37.466 4.910 -9.849 1.00 50.81 178 ARG A N 1
ATOM 1380 C CA . ARG A 1 178 ? -38.910 4.746 -10.022 1.00 50.81 178 ARG A CA 1
ATOM 1381 C C . ARG A 1 178 ? -39.434 6.116 -10.446 1.00 50.81 178 ARG A C 1
ATOM 1383 O O . ARG A 1 178 ? -39.485 7.033 -9.632 1.00 50.81 178 ARG A O 1
ATOM 1390 N N . ARG A 1 179 ? -39.749 6.261 -11.735 1.00 51.28 179 ARG A N 1
ATOM 1391 C CA . ARG A 1 179 ? -40.604 7.335 -12.233 1.00 51.28 179 ARG A CA 1
ATOM 1392 C C . ARG A 1 179 ? -41.953 7.131 -11.556 1.00 51.28 179 ARG A C 1
ATOM 1394 O O . ARG A 1 179 ? -42.709 6.242 -11.931 1.00 51.28 179 ARG A O 1
ATOM 1401 N N . THR A 1 180 ? -42.193 7.877 -10.490 1.00 56.72 180 THR A N 1
ATOM 1402 C CA . THR A 1 180 ? -43.544 8.116 -10.001 1.00 56.72 180 THR A CA 1
ATOM 1403 C C . THR A 1 180 ? -44.229 9.031 -11.008 1.00 56.72 180 THR A C 1
ATOM 1405 O O . THR A 1 180 ? -43.681 10.094 -11.294 1.00 56.72 180 THR A O 1
ATOM 1408 N N . ALA A 1 181 ? -45.326 8.491 -11.551 1.00 56.09 181 ALA A N 1
ATOM 1409 C CA . ALA A 1 181 ? -46.395 9.046 -12.388 1.00 56.09 181 ALA A CA 1
ATOM 1410 C C . ALA A 1 181 ? -46.227 10.478 -12.915 1.00 56.09 181 ALA A C 1
ATOM 1412 O O . ALA A 1 181 ? -46.190 11.416 -12.091 1.00 56.09 181 ALA A O 1
#

InterPro domains:
  IPR001387 Cro/C1-type, helix-turn-helix domain [PS50943] (24-69)
  IPR001387 Cro/C1-type, helix-turn-helix domain [cd00093] (24-45)
  IPR010982 Lambda repressor-like, DNA-binding dom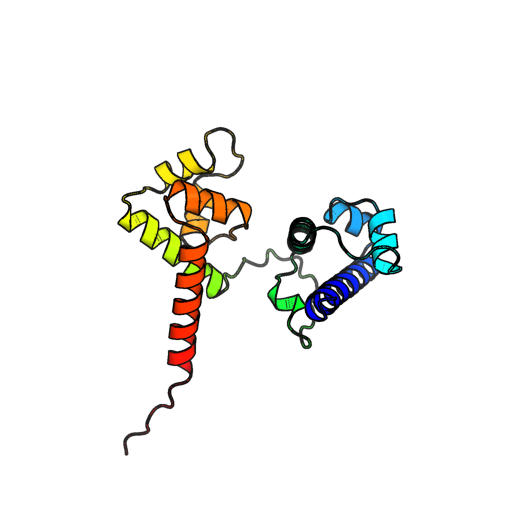ain superfamily [G3DSA:1.10.260.40] (13-60)

pLDDT: mean 78.68, std 15.26, range [39.72, 96.19]

Secondary structure (DSSP, 8-state):
--HHHHHHHHHHHHHHHHHHHHS-HHHHHHHHTS-HHHHHHHHTTSS----HHHHHHHHHHTT--HHHHS-TT-PPPP---S-------HHHHHHHHHHHHHHHHTT--HHHHHHHHT-TT-SS-HHHHHHHHTTSS---HHHHHHHHHHHT--HHHHHHHHHHHHHHHHHHHS-------

Foldseek 3Di:
DDPLLVLLLVLVLVVLVVVCVVPNLCVLCVLLVHDSVVNVCSNVVVDRDDDPVSVVSSCVSVVNPSVQSNDPPDDDDDDPPDPPQDDFDLLQQLLLQLLLVLLVVLVHDLVQLCCQLANPPHPQDSVQSVCSSNSNHDADPSNSVSSCVSSVHDSVVSSVSSVVVVVVVVVVVPDPPPPDD

Radius of gyration: 19.88 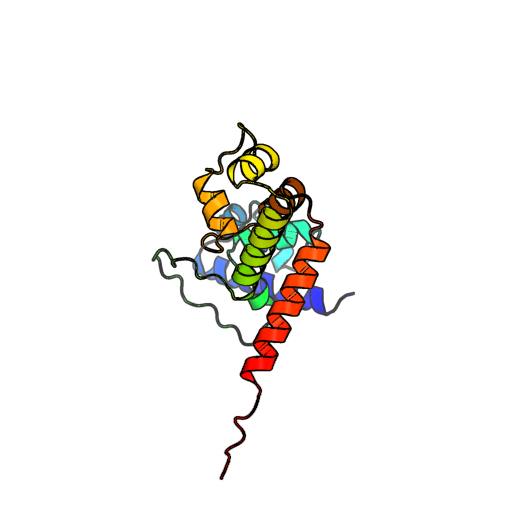Å; chains: 1; bounding box: 66×40×48 Å

Organism: NCBI:txid415242

Sequence (181 aa):
MDSQFDYIWNSFLKRVEAEIDRTSQADVARRLGVNRGQVSKWLSGLQVGGNLKTFLTHLEKLEIPLNQLTNPNYQSPPPTSQSTQWKPSLYEIHLAATLQSGAKLLGKSVQSIYAHAYGDSSHVPLSHVQAMLQGKAQMGVEDFYKLCKSIGLLPSDVLDRVAKLAEENGAKKGAPRRRTA